Protein AF-A0A6P7FU77-F1 (afdb_monomer_lite)

Organism: NCBI:txid50390

Sequence (108 aa):
MMEKLAVQTFIDGLRDHEMQRTLRLARHKTLVDVLSAALEYESATQASGGYSKVRTVKEEEDEDKLDELVNMVKGFTSKKTKTMNCCSCGENGHARSLSKNANQETHQ

Secondary structure (DSSP, 8-state):
-HHHHHHHHHHHT-S-HHHHHHHHHHT--SHHHHHHHHHHHHHHHHHHTTS-----------HHHHHHHHHHHHHHHTS----PBPTTT--BS--GGG----------

Foldseek 3Di:
DVQVVLLLVVLVPDPDPVLSVVLVVVPDRGPVVSVVSSVVVVVVCVVVVPDDPPPPDDDPPPVVVVVVVVVVVCVVVPPPPPQDQEPPPRDGDDHVVPPDPPPDDDDD

Radius of gyration: 32.02 Å; chains: 1; bounding box: 51×30×98 Å

Structure (mmCIF, N/CA/C/O backbone):
data_AF-A0A6P7FU77-F1
#
_entry.id   AF-A0A6P7FU77-F1
#
loop_
_atom_site.group_PDB
_atom_site.id
_atom_site.type_symbol
_atom_site.label_atom_id
_atom_site.label_alt_id
_atom_site.label_comp_id
_atom_site.label_asym_id
_atom_site.label_entity_id
_atom_site.label_seq_id
_atom_site.pdbx_PDB_ins_code
_atom_site.Cartn_x
_atom_site.Cartn_y
_atom_site.Cartn_z
_atom_site.occupancy
_atom_site.B_iso_or_equiv
_atom_site.auth_seq_id
_atom_site.auth_comp_id
_atom_site.auth_asym_id
_atom_site.auth_atom_id
_atom_site.pdbx_PDB_model_num
ATOM 1 N N . MET A 1 1 ? -11.179 -0.528 20.310 1.00 66.94 1 MET A N 1
ATOM 2 C CA . MET A 1 1 ? -9.745 -0.637 20.670 1.00 66.94 1 MET A CA 1
ATOM 3 C C . MET A 1 1 ? -9.044 -1.690 19.816 1.00 66.94 1 MET A C 1
ATOM 5 O O . MET A 1 1 ? -8.030 -1.350 19.226 1.00 66.94 1 MET A O 1
ATOM 9 N N . MET A 1 2 ? -9.612 -2.897 19.666 1.00 90.25 2 MET A N 1
ATOM 10 C CA . MET A 1 2 ? -9.034 -3.960 18.820 1.00 90.25 2 MET A CA 1
ATOM 11 C C . MET A 1 2 ? -8.856 -3.572 17.347 1.00 90.25 2 MET A C 1
ATOM 13 O O . MET A 1 2 ? -7.820 -3.877 16.779 1.00 90.25 2 MET A O 1
ATOM 17 N N . GLU A 1 3 ? -9.797 -2.825 16.763 1.00 91.88 3 GLU A N 1
ATOM 18 C CA . GLU A 1 3 ? -9.722 -2.372 15.362 1.00 91.88 3 GLU A CA 1
ATOM 19 C C . GLU A 1 3 ? -8.413 -1.631 15.039 1.00 91.88 3 GLU A C 1
ATOM 21 O O . GLU A 1 3 ? -7.732 -1.942 14.072 1.00 91.88 3 GLU A O 1
ATOM 26 N N . LYS A 1 4 ? -8.011 -0.684 15.898 1.00 93.19 4 LYS A N 1
ATOM 27 C CA . LYS A 1 4 ? -6.786 0.105 15.698 1.00 93.19 4 LYS A CA 1
ATOM 28 C C . LYS A 1 4 ? -5.534 -0.764 15.762 1.00 93.19 4 LYS A C 1
ATOM 30 O O . LYS A 1 4 ? -4.605 -0.544 14.996 1.00 93.19 4 LYS A O 1
ATOM 35 N N . LEU A 1 5 ? -5.520 -1.733 16.679 1.00 95.06 5 LEU A N 1
ATOM 36 C CA . LEU A 1 5 ? -4.419 -2.681 16.791 1.00 95.06 5 LEU A CA 1
ATOM 37 C C . LEU A 1 5 ? -4.364 -3.576 15.551 1.00 95.06 5 LEU A C 1
ATOM 39 O O . LEU A 1 5 ? -3.298 -3.734 14.979 1.00 95.06 5 LEU A O 1
ATOM 43 N N . ALA A 1 6 ? -5.511 -4.078 15.092 1.00 96.12 6 ALA A N 1
ATOM 44 C CA . ALA A 1 6 ? -5.599 -4.905 13.895 1.00 96.12 6 ALA A CA 1
ATOM 45 C C . ALA A 1 6 ? -5.128 -4.156 12.638 1.00 96.12 6 ALA A C 1
ATOM 47 O O . ALA A 1 6 ? -4.356 -4.708 11.861 1.00 96.12 6 ALA A O 1
ATOM 48 N N . VAL A 1 7 ? -5.518 -2.886 12.470 1.00 97.06 7 VAL A N 1
ATOM 49 C CA . VAL A 1 7 ? -5.025 -2.023 11.382 1.00 97.06 7 VAL A CA 1
ATOM 50 C C . VAL A 1 7 ? -3.510 -1.847 11.467 1.00 97.06 7 VAL A C 1
ATOM 52 O O . VAL A 1 7 ? -2.819 -2.007 10.465 1.00 97.06 7 VAL A O 1
ATOM 55 N N . GLN A 1 8 ? -2.973 -1.559 12.654 1.00 96.25 8 GLN A N 1
ATOM 56 C CA . GLN A 1 8 ? -1.534 -1.376 12.834 1.00 96.25 8 GLN A CA 1
ATOM 57 C C . GLN A 1 8 ? -0.758 -2.667 12.538 1.00 96.25 8 GLN A C 1
ATOM 59 O O . GLN A 1 8 ? 0.191 -2.643 11.763 1.00 96.25 8 GLN A O 1
ATOM 64 N N . THR A 1 9 ? -1.203 -3.801 13.083 1.00 97.31 9 THR A N 1
ATOM 65 C CA . THR A 1 9 ? -0.594 -5.115 12.841 1.00 97.31 9 THR A CA 1
ATOM 66 C C . THR A 1 9 ? -0.686 -5.525 11.374 1.00 97.31 9 THR A C 1
ATOM 68 O O . THR A 1 9 ? 0.272 -6.084 10.848 1.00 97.31 9 THR A O 1
ATOM 71 N N . PHE A 1 10 ? -1.797 -5.221 10.695 1.00 97.38 10 PHE A N 1
ATOM 72 C CA . PHE A 1 10 ? -1.924 -5.436 9.256 1.00 97.38 10 PHE A CA 1
ATOM 73 C C . PHE A 1 10 ? -0.849 -4.659 8.496 1.00 97.38 10 PHE A C 1
ATOM 75 O O . PHE A 1 10 ? -0.110 -5.257 7.721 1.00 97.38 10 PHE A O 1
ATOM 82 N N . ILE A 1 11 ? -0.721 -3.354 8.764 1.00 97.50 11 ILE A N 1
ATOM 83 C CA . ILE A 1 11 ? 0.280 -2.499 8.117 1.00 97.50 11 ILE A CA 1
ATOM 84 C C . ILE A 1 11 ? 1.693 -3.011 8.408 1.00 97.50 11 ILE A C 1
ATOM 86 O O . ILE A 1 11 ? 2.497 -3.141 7.491 1.00 97.50 11 ILE A O 1
ATOM 90 N N . ASP A 1 12 ? 2.002 -3.334 9.662 1.00 96.94 12 ASP A N 1
ATOM 91 C CA . ASP A 1 12 ? 3.333 -3.793 10.066 1.00 96.94 12 ASP A CA 1
ATOM 92 C C . ASP A 1 12 ? 3.698 -5.162 9.463 1.00 96.94 12 ASP A C 1
ATOM 94 O O . ASP A 1 12 ? 4.878 -5.449 9.265 1.00 96.94 12 ASP A O 1
ATOM 98 N N . GLY A 1 13 ? 2.700 -5.983 9.118 1.00 97.06 13 GLY A N 1
ATOM 99 C CA . GLY A 1 13 ? 2.876 -7.275 8.453 1.00 97.06 13 GLY A CA 1
ATOM 100 C C . GLY A 1 13 ? 3.134 -7.204 6.942 1.00 97.06 13 GLY A C 1
ATOM 101 O O . GLY A 1 13 ? 3.440 -8.229 6.329 1.00 97.06 13 GLY A O 1
ATOM 102 N N . LEU A 1 14 ? 3.018 -6.030 6.311 1.00 96.62 14 LEU A N 1
ATOM 103 C CA . LEU A 1 14 ? 3.251 -5.880 4.871 1.00 96.62 14 LEU A CA 1
ATOM 104 C C . LEU A 1 14 ? 4.744 -5.947 4.541 1.00 96.62 14 LEU A C 1
ATOM 106 O O . LEU A 1 14 ? 5.568 -5.378 5.246 1.00 96.62 14 LEU A O 1
ATOM 110 N N . ARG A 1 15 ? 5.114 -6.595 3.433 1.00 95.31 15 ARG A N 1
ATOM 111 C CA . ARG A 1 15 ? 6.529 -6.712 3.021 1.00 95.31 15 ARG A CA 1
ATOM 112 C C . ARG A 1 15 ? 7.094 -5.433 2.402 1.00 95.31 15 ARG A C 1
ATOM 114 O O . ARG A 1 15 ? 8.290 -5.186 2.499 1.00 95.31 15 ARG A O 1
ATOM 121 N N . ASP A 1 16 ? 6.249 -4.651 1.742 1.00 94.38 16 ASP A N 1
ATOM 122 C CA . ASP A 1 16 ? 6.658 -3.450 1.019 1.00 94.38 16 ASP A CA 1
ATOM 123 C C . ASP A 1 16 ? 6.683 -2.229 1.952 1.00 94.38 16 ASP A C 1
ATOM 125 O O . ASP A 1 16 ? 5.646 -1.777 2.440 1.00 94.38 16 ASP A O 1
ATOM 129 N N . HIS A 1 17 ? 7.877 -1.679 2.188 1.00 94.62 17 HIS A N 1
ATOM 130 C CA . HIS A 1 17 ? 8.078 -0.511 3.046 1.00 94.62 17 HIS A CA 1
ATOM 131 C C . HIS A 1 17 ? 7.445 0.778 2.502 1.00 94.62 17 HIS A C 1
ATOM 133 O O . HIS A 1 17 ? 7.042 1.638 3.292 1.00 94.62 17 HIS A O 1
ATOM 139 N N . GLU A 1 18 ? 7.346 0.933 1.182 1.00 93.88 18 GLU A N 1
ATOM 140 C CA . GLU A 1 18 ? 6.709 2.093 0.559 1.00 93.88 18 GLU A CA 1
ATOM 141 C C . GLU A 1 18 ? 5.189 2.019 0.723 1.00 93.88 18 GLU A C 1
ATOM 143 O O . GLU A 1 18 ? 4.556 2.996 1.142 1.00 93.88 18 GLU A O 1
ATOM 148 N N . MET A 1 19 ? 4.619 0.828 0.530 1.00 95.44 19 MET A N 1
ATOM 149 C CA . MET A 1 19 ? 3.210 0.568 0.821 1.00 95.44 19 MET A CA 1
ATOM 150 C C . MET A 1 19 ? 2.898 0.789 2.305 1.00 95.44 19 MET A C 1
ATOM 152 O O . MET A 1 19 ? 1.952 1.506 2.635 1.00 95.44 19 MET A O 1
ATOM 156 N N . GLN A 1 20 ? 3.729 0.265 3.218 1.00 96.88 20 GLN A N 1
ATOM 157 C CA . GLN A 1 20 ? 3.583 0.519 4.656 1.00 96.88 20 GLN A CA 1
ATOM 158 C C . GLN A 1 20 ? 3.535 2.019 4.962 1.00 96.88 20 GLN A C 1
ATOM 160 O O . GLN A 1 20 ? 2.658 2.485 5.691 1.00 96.88 20 GLN A O 1
ATOM 165 N N . ARG A 1 21 ? 4.485 2.792 4.422 1.00 96.44 21 ARG A N 1
ATOM 166 C CA . ARG A 1 21 ? 4.560 4.240 4.646 1.00 96.44 21 ARG A CA 1
ATOM 167 C C . ARG A 1 21 ? 3.303 4.943 4.138 1.00 96.44 21 ARG A C 1
ATOM 169 O O . ARG A 1 21 ? 2.750 5.773 4.858 1.00 96.44 21 ARG A O 1
ATOM 176 N N . THR A 1 22 ? 2.851 4.585 2.942 1.00 95.69 22 THR A N 1
ATOM 177 C CA . THR A 1 22 ? 1.652 5.147 2.309 1.00 95.69 22 THR A CA 1
ATOM 178 C C . THR A 1 22 ? 0.411 4.911 3.171 1.00 95.69 22 THR A C 1
ATOM 180 O O . THR A 1 22 ? -0.292 5.860 3.521 1.00 95.69 22 THR A O 1
ATOM 183 N N . LEU A 1 23 ? 0.197 3.674 3.623 1.00 96.25 23 LEU A N 1
ATOM 184 C CA . LEU A 1 23 ? -0.960 3.312 4.447 1.00 96.25 23 LEU A CA 1
ATOM 185 C C . LEU A 1 23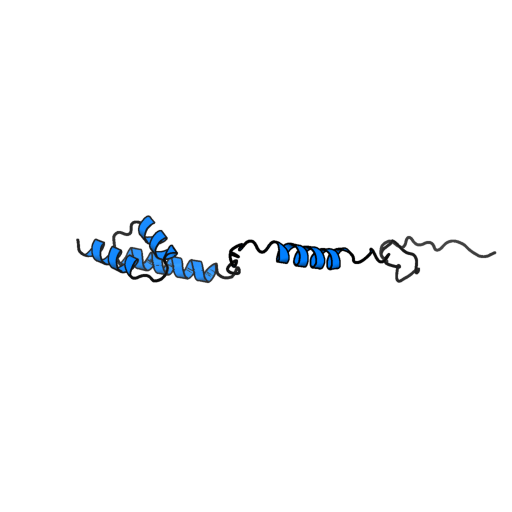 ? -0.922 3.953 5.845 1.00 96.25 23 LEU A C 1
ATOM 187 O O . LEU A 1 23 ? -1.963 4.362 6.365 1.00 96.25 23 LEU A O 1
ATOM 191 N N . ARG A 1 24 ? 0.265 4.118 6.455 1.00 95.25 24 ARG A N 1
ATOM 192 C CA . 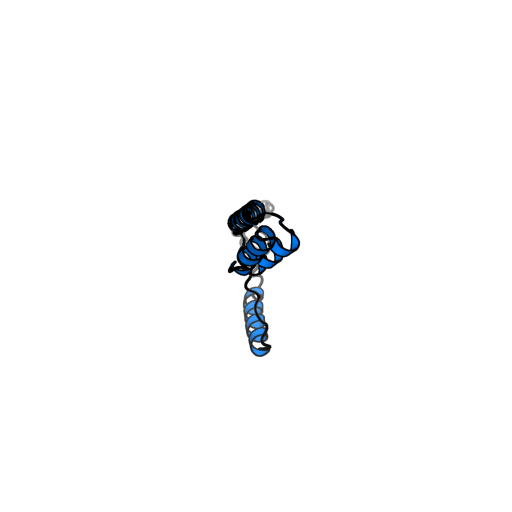ARG A 1 24 ? 0.403 4.845 7.737 1.00 95.25 24 ARG A CA 1
ATOM 193 C C . ARG A 1 24 ? -0.002 6.315 7.606 1.00 95.25 24 ARG A C 1
ATOM 195 O O . ARG A 1 24 ? -0.628 6.860 8.515 1.00 95.25 24 ARG A O 1
ATOM 202 N N . LEU A 1 25 ? 0.335 6.959 6.488 1.00 95.12 25 LEU A N 1
ATOM 203 C CA . LEU A 1 25 ? -0.018 8.360 6.235 1.00 95.12 25 LEU A CA 1
ATOM 204 C C . LEU A 1 25 ? -1.521 8.552 5.996 1.00 95.12 25 LEU A C 1
ATOM 206 O O . LEU A 1 25 ? -2.068 9.580 6.396 1.00 95.12 25 LEU A O 1
ATOM 210 N N . ALA A 1 26 ? -2.191 7.556 5.416 1.00 92.56 26 ALA A N 1
ATOM 211 C CA . ALA A 1 26 ? -3.620 7.595 5.112 1.00 92.56 26 ALA A CA 1
ATOM 212 C C . ALA A 1 26 ? -4.546 7.439 6.342 1.00 92.56 26 ALA A C 1
ATOM 214 O O . ALA A 1 26 ? -5.733 7.748 6.256 1.00 92.56 26 ALA A O 1
ATOM 215 N N . ARG A 1 27 ? -4.017 7.037 7.512 1.00 88.50 27 ARG A N 1
ATOM 216 C CA . ARG A 1 27 ? -4.739 6.992 8.808 1.00 88.50 27 ARG A CA 1
ATOM 217 C C . ARG A 1 27 ? -6.078 6.231 8.765 1.00 88.50 27 ARG A C 1
ATOM 219 O O . ARG A 1 27 ? -7.094 6.712 9.274 1.00 88.50 27 ARG A O 1
ATOM 226 N N . HIS A 1 28 ? -6.072 5.031 8.190 1.00 94.12 28 HIS A N 1
ATOM 227 C CA . HIS A 1 28 ? -7.251 4.163 8.119 1.00 94.12 28 HIS A CA 1
ATOM 228 C C . HIS A 1 28 ? -7.825 3.830 9.506 1.00 94.12 28 HIS A C 1
ATOM 230 O O . HIS A 1 28 ? -7.091 3.679 10.486 1.00 94.12 28 HIS A O 1
ATOM 236 N N . LYS A 1 29 ? -9.158 3.733 9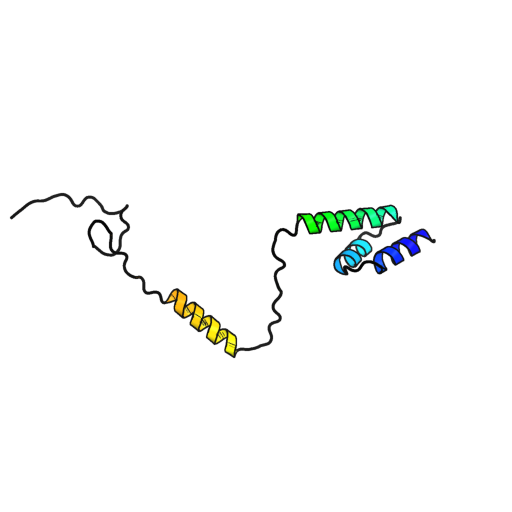.592 1.00 91.94 29 LYS A N 1
ATOM 237 C CA . LYS A 1 29 ? -9.877 3.491 10.855 1.00 91.94 29 LYS A CA 1
ATOM 238 C C . LYS A 1 29 ? -10.322 2.044 11.014 1.00 91.94 29 LYS A C 1
ATOM 240 O O . LYS A 1 29 ? -10.444 1.602 12.155 1.00 91.94 29 LYS A O 1
ATOM 245 N N . THR A 1 30 ? -10.564 1.351 9.903 1.00 96.00 30 THR A N 1
ATOM 246 C CA . THR A 1 30 ? -11.054 -0.029 9.878 1.00 96.00 30 THR A CA 1
ATOM 247 C C . THR A 1 30 ? -10.122 -0.938 9.090 1.00 96.00 30 THR A C 1
ATOM 249 O O . THR A 1 30 ? -9.334 -0.479 8.255 1.00 96.00 30 THR A O 1
ATOM 252 N N . LEU A 1 31 ? -10.224 -2.244 9.347 1.00 95.75 31 LEU A N 1
ATOM 253 C CA . LEU A 1 31 ? -9.439 -3.242 8.618 1.00 95.75 31 LEU A CA 1
ATOM 254 C C . LEU A 1 31 ? -9.822 -3.313 7.128 1.00 95.75 31 LEU A C 1
ATOM 256 O O . LEU A 1 31 ? -8.975 -3.553 6.271 1.00 95.75 31 LEU A O 1
ATOM 260 N N . VAL A 1 32 ? -11.096 -3.074 6.815 1.00 96.62 32 VAL A N 1
ATOM 261 C CA . VAL A 1 32 ? -11.603 -3.076 5.436 1.00 96.62 32 VAL A CA 1
ATOM 262 C C . VAL A 1 32 ? -11.016 -1.912 4.637 1.00 96.62 32 VAL A C 1
ATOM 264 O O . VAL A 1 32 ? -10.605 -2.107 3.493 1.00 96.62 32 VAL A O 1
ATOM 267 N N . ASP A 1 33 ? -10.908 -0.728 5.247 1.00 96.50 33 ASP A N 1
ATOM 268 C CA . ASP A 1 33 ? -10.345 0.453 4.581 1.00 96.50 33 ASP A CA 1
ATOM 269 C C . ASP A 1 33 ? -8.872 0.241 4.218 1.00 96.50 33 ASP A C 1
ATOM 271 O O . ASP A 1 33 ? -8.459 0.528 3.096 1.00 96.50 33 ASP A O 1
ATOM 275 N N . VAL A 1 34 ? -8.073 -0.270 5.164 1.00 97.44 34 VAL A N 1
ATOM 276 C CA . VAL A 1 34 ? -6.634 -0.478 4.938 1.00 97.44 34 VAL A CA 1
ATOM 277 C C . VAL A 1 34 ? -6.376 -1.599 3.933 1.00 97.44 34 VAL A C 1
ATOM 279 O O . VAL A 1 34 ? -5.448 -1.497 3.133 1.00 97.44 34 VAL A O 1
ATOM 282 N N . LEU A 1 35 ? -7.218 -2.639 3.927 1.00 97.19 35 LEU A N 1
ATOM 283 C CA . LEU A 1 35 ? -7.144 -3.709 2.937 1.00 97.19 35 LEU A CA 1
ATOM 284 C C . LEU A 1 35 ? -7.481 -3.192 1.536 1.00 97.19 35 LEU A C 1
ATOM 286 O O . LEU A 1 35 ? -6.746 -3.471 0.594 1.00 97.19 35 LEU A O 1
ATOM 290 N N . SER A 1 36 ? -8.558 -2.416 1.402 1.00 97.62 36 SER A N 1
ATOM 291 C CA . SER A 1 36 ? -8.968 -1.847 0.112 1.00 97.62 36 SER A CA 1
ATOM 292 C C . SER A 1 36 ? -7.878 -0.932 -0.448 1.00 97.62 36 SER A C 1
ATOM 294 O O . SER A 1 36 ? -7.471 -1.093 -1.594 1.00 97.62 36 SER A O 1
ATOM 296 N N . ALA A 1 37 ? -7.308 -0.060 0.390 1.00 97.12 37 ALA A N 1
ATOM 297 C CA . ALA A 1 37 ? -6.214 0.824 -0.005 1.00 97.12 37 ALA A CA 1
ATOM 298 C C . ALA A 1 37 ? -4.930 0.066 -0.390 1.00 97.12 37 ALA A C 1
ATOM 300 O O . ALA A 1 37 ? -4.234 0.464 -1.324 1.00 97.12 37 ALA A O 1
ATOM 301 N N . ALA A 1 38 ? -4.609 -1.036 0.297 1.00 97.00 38 ALA A N 1
ATOM 302 C CA . ALA A 1 38 ? -3.477 -1.885 -0.072 1.00 97.00 38 ALA A CA 1
ATOM 303 C C . ALA A 1 38 ? -3.671 -2.519 -1.461 1.00 97.00 38 ALA A C 1
ATOM 305 O O . ALA A 1 38 ? -2.749 -2.511 -2.274 1.00 97.00 38 ALA A O 1
ATOM 306 N N . LEU A 1 39 ? -4.877 -3.013 -1.755 1.00 96.88 39 LEU A N 1
ATOM 307 C CA . LEU A 1 39 ? -5.211 -3.590 -3.061 1.00 96.88 39 LEU A CA 1
ATOM 308 C C . LEU A 1 39 ? -5.207 -2.542 -4.179 1.00 96.88 39 LEU A C 1
ATOM 310 O O . LEU A 1 39 ? -4.744 -2.819 -5.286 1.00 96.88 39 LEU A O 1
ATOM 314 N N . GLU A 1 40 ? -5.693 -1.332 -3.902 1.00 95.81 40 GLU A N 1
ATOM 315 C CA . GLU A 1 40 ? -5.623 -0.206 -4.836 1.00 95.81 40 GLU A CA 1
ATOM 316 C C . GLU A 1 40 ? -4.172 0.173 -5.145 1.00 95.81 40 GLU A C 1
ATOM 318 O O . GLU A 1 40 ? -3.822 0.349 -6.312 1.00 95.81 40 GLU A O 1
ATOM 323 N N . TYR A 1 41 ? -3.313 0.238 -4.124 1.00 94.62 41 TYR A N 1
ATOM 324 C CA . TYR A 1 41 ? -1.885 0.498 -4.296 1.00 94.62 41 TYR A CA 1
ATOM 325 C C . TYR A 1 41 ? -1.209 -0.586 -5.144 1.00 94.62 41 TYR A C 1
ATOM 327 O O . TYR A 1 41 ? -0.485 -0.273 -6.090 1.00 94.62 41 TYR A O 1
ATOM 335 N N . GLU A 1 42 ? -1.468 -1.862 -4.857 1.00 92.00 42 GLU A N 1
ATOM 336 C CA . GLU A 1 42 ? -0.932 -2.978 -5.641 1.00 92.00 42 GLU A CA 1
ATOM 337 C C . GLU A 1 42 ? -1.415 -2.927 -7.098 1.00 92.00 42 GLU A C 1
ATOM 339 O O . GLU A 1 42 ? -0.622 -3.046 -8.030 1.00 92.00 42 GLU A O 1
ATOM 344 N N . SER A 1 43 ? -2.701 -2.659 -7.314 1.00 93.06 43 SER A N 1
ATOM 345 C CA . SER A 1 43 ? -3.265 -2.534 -8.661 1.00 93.06 43 SER A CA 1
ATOM 346 C C . SER A 1 43 ? -2.653 -1.354 -9.420 1.00 93.06 43 SER A C 1
ATOM 348 O O . SER A 1 43 ? -2.294 -1.484 -10.590 1.00 93.06 43 SER A O 1
ATOM 350 N N . ALA A 1 44 ? -2.480 -0.209 -8.756 1.00 90.31 44 ALA A N 1
ATOM 351 C CA . ALA A 1 44 ? -1.876 0.982 -9.341 1.00 90.31 44 ALA A CA 1
ATOM 352 C C . ALA A 1 44 ? -0.388 0.779 -9.662 1.00 90.31 44 ALA A C 1
ATOM 354 O O . ALA A 1 44 ? 0.075 1.185 -10.728 1.00 90.31 44 ALA A O 1
ATOM 355 N N . THR A 1 45 ? 0.369 0.131 -8.777 1.00 88.81 45 THR A N 1
ATOM 356 C CA . THR A 1 45 ? 1.790 -0.182 -9.004 1.00 88.81 45 THR A CA 1
ATOM 357 C C . THR A 1 45 ? 1.972 -1.207 -10.120 1.00 88.81 45 THR A C 1
ATOM 359 O O . THR A 1 45 ? 2.841 -1.026 -10.970 1.00 88.81 45 THR A O 1
ATOM 362 N N . GLN A 1 46 ? 1.114 -2.227 -10.203 1.00 87.25 46 GLN A N 1
ATOM 363 C CA . GLN A 1 46 ? 1.122 -3.177 -11.319 1.00 87.25 46 GLN A CA 1
ATOM 364 C C . GLN A 1 46 ? 0.759 -2.504 -12.650 1.00 87.25 46 GLN A C 1
ATOM 366 O O . GLN A 1 46 ? 1.439 -2.723 -13.651 1.00 87.25 46 GLN A O 1
ATOM 371 N N . ALA A 1 47 ? -0.267 -1.649 -12.667 1.00 86.12 47 ALA A N 1
ATOM 372 C CA . ALA A 1 47 ? -0.688 -0.931 -13.870 1.00 86.12 47 ALA A CA 1
ATOM 373 C C . ALA A 1 47 ? 0.336 0.124 -14.330 1.00 86.12 47 ALA A C 1
ATOM 375 O O . ALA A 1 47 ? 0.518 0.333 -15.528 1.00 86.12 47 ALA A O 1
ATOM 376 N N . SER A 1 48 ? 1.022 0.783 -13.391 1.00 79.50 48 SER A N 1
ATOM 377 C CA . SER A 1 48 ? 2.065 1.780 -13.688 1.00 79.50 48 SER A CA 1
ATOM 378 C C . SER A 1 48 ? 3.441 1.165 -13.975 1.00 79.50 48 SER A C 1
ATOM 380 O O . SER A 1 48 ? 4.280 1.811 -14.604 1.00 79.50 48 SER A O 1
ATOM 382 N N . GLY A 1 49 ? 3.661 -0.101 -13.598 1.00 59.91 49 GLY A N 1
ATOM 383 C CA . GLY A 1 49 ? 4.911 -0.858 -13.736 1.00 59.91 49 GLY A CA 1
ATOM 384 C C . GLY A 1 49 ? 5.377 -1.174 -15.166 1.00 59.91 49 GLY A C 1
ATOM 385 O O . GLY A 1 49 ? 6.316 -1.948 -15.341 1.00 59.91 49 GLY A O 1
ATOM 386 N N . GLY A 1 50 ? 4.782 -0.560 -16.193 1.00 57.03 50 GLY A N 1
ATOM 387 C CA . GLY A 1 50 ? 5.270 -0.604 -17.576 1.00 57.03 50 GLY A CA 1
ATOM 388 C C . GLY A 1 50 ? 6.548 0.210 -17.830 1.00 57.03 50 GLY A C 1
ATOM 389 O O . GLY A 1 50 ? 7.158 0.066 -18.888 1.00 57.03 50 GLY A O 1
ATOM 390 N N . TYR 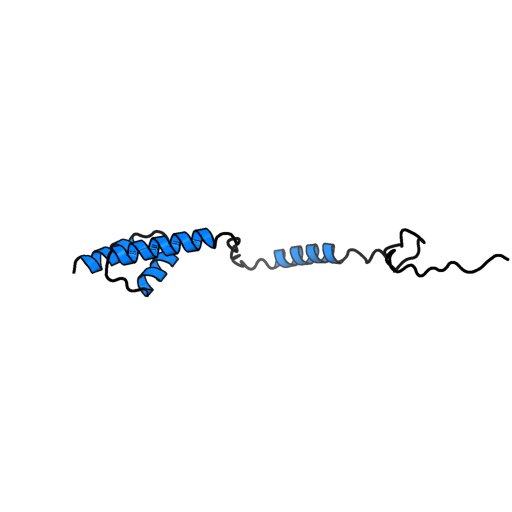A 1 51 ? 6.998 1.035 -16.880 1.00 56.06 51 TYR A N 1
ATOM 391 C CA . TYR A 1 51 ? 8.217 1.830 -17.034 1.00 56.06 51 TYR A CA 1
ATOM 392 C C . TYR A 1 51 ? 9.315 1.331 -16.097 1.00 56.06 51 TYR A C 1
ATOM 394 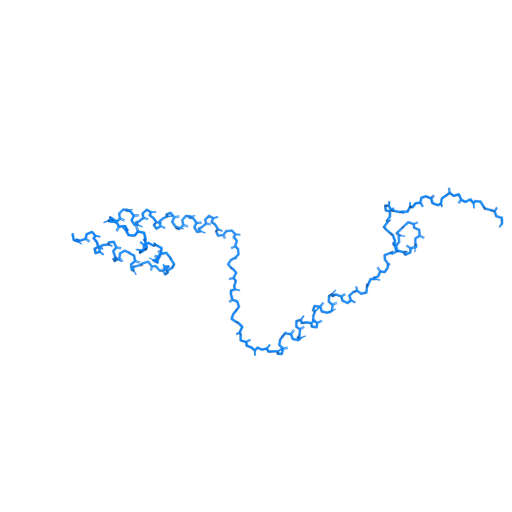O O . TYR A 1 51 ? 9.319 1.602 -14.901 1.00 56.06 51 TYR A O 1
ATOM 402 N N . SER A 1 52 ? 10.226 0.557 -16.695 1.00 53.88 52 SER A N 1
ATOM 403 C CA . SER A 1 52 ? 11.585 0.225 -16.256 1.00 53.88 52 SER A CA 1
ATOM 404 C C . SER A 1 52 ? 11.986 0.821 -14.904 1.00 53.88 52 SER A C 1
ATOM 406 O O . SER A 1 52 ? 12.317 2.003 -14.815 1.00 53.88 52 SER A O 1
ATOM 408 N N . LYS A 1 53 ? 12.051 -0.030 -13.875 1.00 56.25 53 LYS A N 1
ATOM 409 C CA . LYS A 1 53 ? 12.722 0.251 -12.601 1.00 56.25 53 LYS A CA 1
ATOM 410 C C . LYS A 1 53 ? 14.110 0.833 -12.900 1.00 56.25 53 LYS A C 1
ATOM 412 O O . LYS A 1 53 ? 15.014 0.098 -13.298 1.00 56.25 53 LYS A O 1
ATOM 417 N N . VAL A 1 54 ? 14.263 2.152 -12.776 1.00 59.09 54 VAL A N 1
ATOM 418 C CA . VAL A 1 54 ? 15.546 2.831 -12.976 1.00 59.09 54 VAL A CA 1
ATOM 419 C C . VAL A 1 54 ? 16.471 2.296 -11.892 1.00 59.09 54 VAL A C 1
ATOM 421 O O . VAL A 1 54 ? 16.255 2.532 -10.705 1.00 59.09 54 VAL A O 1
ATOM 424 N N . ARG A 1 55 ? 17.454 1.484 -12.289 1.00 54.88 55 ARG A N 1
ATOM 425 C CA . ARG A 1 55 ? 18.505 1.032 -11.381 1.00 54.88 55 ARG A CA 1
ATOM 426 C C . ARG A 1 55 ? 19.276 2.272 -10.959 1.00 54.88 55 ARG A C 1
ATOM 428 O O . ARG A 1 55 ? 20.012 2.836 -11.760 1.00 54.88 55 ARG A O 1
ATOM 435 N N . THR A 1 56 ? 19.087 2.702 -9.721 1.00 52.69 56 THR A N 1
ATOM 436 C CA . THR A 1 56 ? 19.949 3.699 -9.100 1.00 52.69 56 THR A CA 1
ATOM 437 C C . THR A 1 56 ? 21.336 3.074 -8.990 1.00 52.69 56 THR A C 1
ATOM 439 O O . THR A 1 56 ? 21.538 2.121 -8.236 1.00 52.69 56 THR A O 1
ATOM 442 N N . VAL A 1 57 ? 22.267 3.547 -9.815 1.00 58.94 57 VAL A N 1
ATOM 443 C CA . VAL A 1 57 ? 23.680 3.184 -9.720 1.00 58.94 57 VAL A CA 1
ATOM 444 C C . VAL A 1 57 ? 24.212 3.871 -8.466 1.00 58.94 57 VAL A C 1
ATOM 446 O O . VAL A 1 57 ? 24.086 5.084 -8.329 1.00 58.94 57 VAL A O 1
ATOM 449 N N . LYS A 1 58 ? 24.744 3.093 -7.519 1.00 52.03 58 LYS A N 1
ATOM 450 C CA . LYS A 1 58 ? 25.635 3.648 -6.500 1.00 52.03 58 LYS A CA 1
ATOM 451 C C . LYS A 1 58 ? 26.921 4.030 -7.224 1.00 52.03 58 LYS A C 1
ATOM 453 O O . LYS A 1 58 ? 27.573 3.150 -7.777 1.00 52.03 58 LYS A O 1
ATOM 458 N N . GLU A 1 59 ? 27.232 5.318 -7.260 1.00 50.06 59 GLU A N 1
ATOM 459 C CA . GLU A 1 59 ? 28.564 5.794 -7.624 1.00 50.06 59 GLU A CA 1
ATOM 460 C C . GLU A 1 59 ? 29.512 5.380 -6.497 1.00 50.06 59 GLU A C 1
ATOM 462 O O . GLU A 1 59 ? 29.527 5.972 -5.421 1.00 50.06 59 GLU A O 1
ATOM 467 N N . GLU A 1 60 ? 30.231 4.285 -6.714 1.00 50.16 60 GLU A N 1
ATOM 468 C CA . GLU A 1 60 ? 31.552 4.126 -6.120 1.00 50.16 60 GLU A CA 1
ATOM 469 C C . GLU A 1 60 ? 32.510 4.830 -7.087 1.00 50.16 60 GLU A C 1
ATOM 471 O O . GLU A 1 60 ? 32.449 4.595 -8.297 1.00 50.16 60 GLU A O 1
ATOM 476 N N . GLU A 1 61 ? 33.278 5.785 -6.561 1.00 54.47 61 GLU A N 1
ATOM 477 C CA . GLU A 1 61 ? 34.206 6.663 -7.282 1.00 54.47 61 GLU A CA 1
ATOM 478 C C . GLU A 1 61 ? 35.339 5.848 -7.931 1.00 54.47 61 GLU A C 1
ATOM 480 O O . GLU A 1 61 ? 36.461 5.800 -7.442 1.00 54.47 61 GLU A O 1
ATOM 485 N N . ASP A 1 62 ? 35.041 5.191 -9.048 1.00 51.66 62 ASP A N 1
ATOM 486 C CA . ASP A 1 62 ? 36.035 4.610 -9.947 1.00 51.66 62 ASP A CA 1
ATOM 487 C C . ASP A 1 62 ? 36.292 5.620 -11.076 1.00 51.66 62 ASP A C 1
ATOM 489 O O . ASP A 1 62 ? 35.749 5.497 -12.181 1.00 51.66 62 ASP A O 1
ATOM 493 N N . GLU A 1 63 ? 37.099 6.650 -10.797 1.00 56.66 63 GLU A N 1
ATOM 494 C CA . GLU A 1 63 ? 37.498 7.676 -11.779 1.00 56.66 63 GLU A CA 1
ATOM 495 C C . GLU A 1 63 ? 38.080 7.050 -13.068 1.00 56.66 63 GLU A C 1
ATOM 497 O O . GLU A 1 63 ? 37.858 7.557 -14.170 1.00 56.66 63 GLU A O 1
ATOM 502 N N . ASP A 1 64 ? 38.695 5.868 -12.959 1.00 58.75 64 ASP A N 1
ATOM 503 C CA . ASP A 1 64 ? 39.285 5.118 -14.074 1.00 58.75 64 ASP A CA 1
ATOM 504 C C . ASP A 1 64 ? 38.254 4.602 -15.104 1.00 58.75 64 ASP A C 1
ATOM 506 O O . ASP A 1 64 ? 38.573 4.433 -16.284 1.00 58.75 64 ASP A O 1
ATOM 510 N N . LYS A 1 65 ? 36.995 4.367 -14.701 1.00 59.66 65 LYS A N 1
ATOM 511 C CA . LYS A 1 65 ? 35.936 3.863 -15.606 1.00 59.66 65 LYS A CA 1
ATOM 512 C C . LYS A 1 65 ? 35.270 4.974 -16.412 1.00 59.66 65 LYS A C 1
ATOM 514 O O . LYS A 1 65 ? 34.724 4.715 -17.491 1.00 59.66 65 LYS A O 1
ATOM 519 N N . LEU A 1 66 ? 35.307 6.209 -15.909 1.00 62.41 66 LEU A N 1
ATOM 520 C CA . LEU A 1 66 ? 34.758 7.367 -16.610 1.00 62.41 66 LEU A CA 1
ATOM 521 C C . LEU A 1 66 ? 35.579 7.665 -17.870 1.00 62.41 66 LEU A C 1
ATOM 523 O O . LEU A 1 66 ? 35.002 7.897 -18.932 1.00 62.41 66 LEU A O 1
ATOM 527 N N . ASP A 1 67 ? 36.906 7.572 -17.783 1.00 64.19 67 ASP A N 1
ATOM 528 C CA . ASP A 1 67 ? 37.803 7.799 -18.920 1.00 64.19 67 ASP A CA 1
ATOM 529 C C . ASP A 1 67 ? 37.651 6.736 -20.020 1.00 64.19 67 ASP A C 1
ATOM 531 O O . ASP A 1 67 ? 37.708 7.055 -21.214 1.00 64.19 67 ASP A O 1
ATOM 535 N N . GLU A 1 68 ? 37.364 5.482 -19.658 1.00 64.31 68 GLU A N 1
ATOM 536 C CA . GLU A 1 68 ? 37.073 4.417 -20.624 1.00 64.31 68 GLU A CA 1
ATOM 537 C C . GLU A 1 68 ? 35.739 4.657 -21.356 1.00 64.31 68 GLU A C 1
ATOM 539 O O . GLU A 1 68 ? 35.666 4.546 -22.586 1.00 64.31 68 GLU A O 1
ATOM 544 N N . LEU A 1 69 ? 34.697 5.088 -20.635 1.00 68.44 69 LEU A N 1
ATOM 545 C CA . LEU A 1 69 ? 33.406 5.469 -21.221 1.00 68.44 69 LEU A CA 1
ATOM 546 C C . LEU A 1 69 ? 33.515 6.725 -22.095 1.00 68.44 69 LEU A C 1
ATOM 548 O O . LEU A 1 69 ? 32.946 6.767 -23.189 1.00 68.44 69 LEU A O 1
ATOM 552 N N . VAL A 1 70 ? 34.284 7.729 -21.671 1.00 70.94 70 VAL A N 1
ATOM 553 C CA . VAL A 1 70 ? 34.551 8.940 -22.459 1.00 70.94 70 VAL A CA 1
ATOM 554 C C . VAL A 1 70 ? 35.311 8.592 -23.739 1.00 70.94 70 VAL A C 1
ATOM 556 O O . VAL A 1 70 ? 34.976 9.114 -24.805 1.00 70.94 70 VAL A O 1
ATOM 559 N N . ASN A 1 71 ? 36.283 7.678 -23.687 1.00 69.19 71 ASN A N 1
ATOM 560 C CA . ASN A 1 71 ? 36.995 7.207 -24.877 1.00 69.19 71 ASN A CA 1
ATOM 561 C C . ASN A 1 71 ? 36.102 6.372 -25.806 1.00 69.19 71 ASN A C 1
ATOM 563 O O . ASN A 1 71 ? 36.175 6.530 -27.029 1.00 69.19 71 ASN A O 1
ATOM 567 N N . MET A 1 72 ? 35.193 5.563 -25.260 1.00 69.06 72 MET A N 1
ATOM 568 C CA . MET A 1 72 ? 34.196 4.828 -26.042 1.00 69.06 72 MET A CA 1
ATOM 569 C C . MET A 1 72 ? 33.223 5.778 -26.760 1.00 69.06 72 MET A C 1
ATOM 571 O O . MET A 1 72 ? 32.978 5.630 -27.960 1.00 69.06 72 MET A O 1
ATOM 575 N N . VAL A 1 73 ? 32.725 6.807 -26.067 1.00 69.44 73 VAL A N 1
ATOM 576 C CA . VAL A 1 73 ? 31.836 7.831 -26.642 1.00 69.44 73 VAL A CA 1
ATOM 577 C C . VAL A 1 73 ? 32.568 8.685 -27.678 1.00 69.44 73 VAL A C 1
ATOM 579 O O . VAL A 1 73 ? 32.018 8.936 -28.752 1.00 69.44 73 VAL A O 1
ATOM 582 N N . LYS A 1 74 ? 33.831 9.062 -27.429 1.00 62.97 74 LYS A N 1
ATOM 583 C CA . LYS A 1 74 ? 34.690 9.716 -28.432 1.00 62.97 74 LYS A CA 1
ATOM 584 C C . LYS A 1 74 ? 34.861 8.844 -29.678 1.00 62.97 74 LYS A C 1
ATOM 586 O O . LYS A 1 74 ? 34.832 9.374 -30.785 1.00 62.97 74 LYS A O 1
ATOM 591 N N . GLY A 1 75 ? 34.965 7.521 -29.540 1.00 58.50 75 GLY A N 1
ATOM 592 C CA . GLY A 1 75 ? 34.995 6.585 -30.672 1.00 58.50 75 GLY A CA 1
ATOM 593 C C . GLY A 1 75 ? 33.704 6.581 -31.503 1.00 58.50 75 GLY A C 1
ATOM 594 O O . GLY A 1 75 ? 33.755 6.461 -32.730 1.00 58.50 75 GLY A O 1
ATOM 595 N N . PHE A 1 76 ? 32.548 6.782 -30.865 1.00 55.38 76 PHE A N 1
ATOM 596 C CA . PHE A 1 76 ? 31.255 6.894 -31.548 1.00 55.38 76 PHE A CA 1
ATOM 597 C C . PHE A 1 76 ? 31.056 8.244 -32.250 1.00 55.38 76 PHE A C 1
ATOM 599 O O . PHE A 1 76 ? 30.512 8.274 -33.357 1.00 55.38 76 PHE A O 1
ATOM 606 N N . THR A 1 77 ? 31.519 9.347 -31.656 1.00 53.72 77 THR A N 1
ATOM 607 C CA . THR A 1 77 ? 31.389 10.702 -32.225 1.00 53.72 77 THR A CA 1
ATOM 608 C C . THR A 1 77 ? 32.480 11.039 -33.245 1.00 53.72 77 THR A C 1
ATOM 610 O O . THR A 1 77 ? 32.277 11.902 -34.095 1.00 53.72 77 THR A O 1
ATOM 613 N N . SER A 1 78 ? 33.601 10.308 -33.241 1.00 51.16 78 SER A N 1
ATOM 614 C CA . SER A 1 78 ? 34.716 10.481 -34.188 1.00 51.16 78 SER A CA 1
ATOM 615 C C . SER A 1 78 ? 34.542 9.727 -35.507 1.00 51.16 78 SER A C 1
ATOM 617 O O . SER A 1 78 ? 35.488 9.641 -36.299 1.00 51.16 78 SER A O 1
ATOM 619 N N . LYS A 1 79 ? 33.341 9.211 -35.810 1.00 49.25 79 LYS A N 1
ATOM 620 C CA . LYS A 1 79 ? 32.995 8.896 -37.200 1.00 49.25 79 LYS A CA 1
ATOM 621 C C . LYS A 1 79 ? 32.978 10.216 -37.959 1.00 49.25 79 LYS A C 1
ATOM 623 O O . LYS A 1 79 ? 31.958 10.895 -38.017 1.00 49.25 79 LYS A O 1
ATOM 628 N N . LYS A 1 80 ? 34.154 10.552 -38.509 1.00 47.97 80 LYS A N 1
ATOM 629 C CA . LYS A 1 80 ? 34.386 11.533 -39.568 1.00 47.97 80 LYS A CA 1
ATOM 630 C C . LYS A 1 80 ? 33.103 11.668 -40.365 1.00 47.97 80 LYS A C 1
ATOM 632 O O . LYS A 1 80 ? 32.574 10.647 -40.812 1.00 47.97 80 LYS A O 1
ATOM 637 N N . THR A 1 81 ? 32.636 12.899 -40.533 1.00 50.41 81 THR A N 1
ATOM 638 C CA . THR A 1 81 ? 31.668 13.279 -41.556 1.00 50.41 81 THR A CA 1
ATOM 639 C C . THR A 1 81 ? 32.190 12.754 -42.888 1.00 50.41 81 THR A C 1
ATOM 641 O O . THR A 1 81 ? 32.923 13.418 -43.616 1.00 50.41 81 THR A O 1
ATOM 644 N N . LYS A 1 82 ? 31.885 11.487 -43.179 1.00 52.50 82 LYS A N 1
ATOM 645 C CA . LYS A 1 82 ? 32.096 10.878 -44.475 1.00 52.50 82 LYS A CA 1
ATOM 646 C C . LYS A 1 82 ? 31.145 11.675 -45.332 1.00 52.50 82 LYS A C 1
ATOM 648 O O . LYS A 1 82 ? 29.934 11.503 -45.211 1.00 52.50 82 LYS A O 1
ATOM 653 N N . THR A 1 83 ? 31.696 12.648 -46.049 1.00 52.34 83 THR A N 1
ATOM 654 C CA . THR A 1 83 ? 30.970 13.469 -47.005 1.00 52.34 83 THR A CA 1
ATOM 655 C C . THR A 1 83 ? 30.106 12.516 -47.801 1.00 52.34 83 THR A C 1
ATOM 657 O O . THR A 1 83 ? 30.628 11.651 -48.506 1.00 52.34 83 THR A O 1
ATOM 660 N N . MET A 1 84 ? 28.797 12.575 -47.563 1.00 54.53 84 MET A N 1
ATOM 661 C CA . MET A 1 84 ? 27.870 11.716 -48.269 1.00 54.53 84 MET A CA 1
ATOM 662 C C . MET A 1 84 ? 27.986 12.118 -49.736 1.00 54.53 84 MET A C 1
ATOM 664 O O . MET A 1 84 ? 27.768 13.284 -50.078 1.00 54.53 84 MET A O 1
ATOM 668 N N . ASN A 1 85 ? 28.419 11.175 -50.564 1.00 58.16 85 ASN A N 1
ATOM 669 C CA . ASN A 1 85 ? 28.403 11.324 -52.003 1.00 58.16 85 ASN A CA 1
ATOM 670 C C . ASN A 1 85 ? 26.968 11.085 -52.473 1.00 58.16 85 ASN A C 1
ATOM 672 O O . ASN A 1 85 ? 26.312 10.118 -52.076 1.00 58.16 85 ASN A O 1
ATOM 676 N N . CYS A 1 86 ? 26.448 11.992 -53.291 1.00 63.28 86 CYS A N 1
ATOM 677 C CA . CYS A 1 86 ? 25.123 11.832 -53.858 1.00 63.28 86 CYS A CA 1
ATOM 678 C C . CYS A 1 86 ? 25.131 10.616 -54.794 1.00 63.28 86 CYS A C 1
ATOM 680 O O . CYS A 1 86 ? 25.838 10.609 -55.799 1.00 63.28 86 CYS A O 1
ATOM 682 N N . CYS A 1 87 ? 24.315 9.596 -54.510 1.00 61.06 87 CYS A N 1
ATOM 683 C CA . CYS A 1 87 ? 24.236 8.370 -55.319 1.00 61.06 87 CYS A CA 1
ATOM 684 C C . CYS A 1 87 ? 23.766 8.588 -56.774 1.00 61.06 87 CYS A C 1
ATOM 686 O O . CYS A 1 87 ? 23.637 7.619 -57.515 1.00 61.06 87 CYS A O 1
ATOM 688 N N . SER A 1 88 ? 23.444 9.820 -57.182 1.00 56.44 88 SER A N 1
ATOM 689 C CA . SER A 1 88 ? 23.013 10.148 -58.548 1.00 56.44 88 SER A CA 1
ATOM 690 C C . SER A 1 88 ? 24.031 10.959 -59.355 1.00 56.44 88 SER A C 1
ATOM 692 O O . SER A 1 88 ? 24.063 10.781 -60.565 1.00 56.44 88 SER A O 1
ATOM 694 N N . CYS A 1 89 ? 24.877 11.788 -58.732 1.00 65.44 89 CYS A N 1
ATOM 695 C CA . CYS A 1 89 ? 25.902 12.577 -59.441 1.00 65.44 89 CYS A CA 1
ATOM 696 C C . CYS A 1 89 ? 27.337 12.366 -58.929 1.00 65.44 89 CYS A C 1
ATOM 698 O O . CYS A 1 89 ? 28.279 12.861 -59.534 1.00 65.44 89 CYS A O 1
ATOM 700 N N . GLY A 1 90 ? 27.530 11.639 -57.825 1.00 60.50 90 GLY A N 1
ATOM 701 C CA . GLY A 1 90 ? 28.849 11.374 -57.246 1.00 60.50 90 GLY A CA 1
ATOM 702 C C . GLY A 1 90 ? 29.482 12.555 -56.503 1.00 60.50 90 GLY A C 1
ATOM 703 O O . GLY A 1 90 ? 30.509 12.363 -55.856 1.00 60.50 90 GLY A O 1
ATOM 704 N N . GLU A 1 91 ? 28.876 13.746 -56.534 1.00 61.84 91 GLU A N 1
ATOM 705 C CA . GLU A 1 91 ? 29.374 14.924 -55.820 1.00 61.84 91 GLU A CA 1
ATOM 706 C C . GLU A 1 91 ? 29.056 14.881 -54.319 1.00 61.84 91 GLU A C 1
ATOM 708 O O . GLU A 1 91 ? 28.042 14.333 -53.872 1.00 61.84 91 GLU A O 1
ATOM 713 N N . ASN A 1 92 ? 29.947 15.476 -53.527 1.00 63.03 92 ASN A N 1
ATOM 714 C CA . ASN A 1 92 ? 29.884 15.474 -52.071 1.00 63.03 92 ASN A CA 1
ATOM 715 C C . ASN A 1 92 ? 29.022 16.630 -51.540 1.00 63.03 92 ASN A C 1
ATOM 717 O O . ASN A 1 92 ? 29.161 17.766 -51.983 1.00 63.03 92 ASN A O 1
ATOM 721 N N . GLY A 1 93 ? 28.208 16.364 -50.513 1.00 60.72 93 GLY A N 1
ATOM 722 C CA . GLY A 1 93 ? 27.625 17.421 -49.670 1.00 60.72 93 GLY A CA 1
ATOM 723 C C . GLY A 1 93 ? 26.135 17.716 -49.857 1.00 60.72 93 GLY A C 1
ATOM 724 O O . GLY A 1 93 ? 25.637 18.654 -49.240 1.00 60.72 93 GLY A O 1
ATOM 725 N N . HIS A 1 94 ? 25.396 16.924 -50.640 1.00 59.44 94 HIS A N 1
ATOM 726 C CA . HIS A 1 94 ? 23.939 17.053 -50.735 1.00 59.44 94 HIS A CA 1
ATOM 727 C C . HIS A 1 94 ? 23.232 15.693 -50.827 1.00 59.44 94 HIS A C 1
ATOM 729 O O . HIS A 1 94 ? 23.759 14.724 -51.373 1.00 59.44 94 HIS A O 1
ATOM 735 N N . ALA A 1 95 ? 22.018 15.617 -50.275 1.00 57.34 95 ALA A N 1
ATOM 736 C CA . ALA A 1 95 ? 21.148 14.455 -50.422 1.00 57.34 95 ALA A CA 1
ATOM 737 C C . ALA A 1 95 ? 20.494 14.444 -51.814 1.00 57.34 95 ALA A C 1
ATOM 739 O O . ALA A 1 95 ? 20.280 15.497 -52.414 1.00 57.34 95 ALA A O 1
ATOM 740 N N . ARG A 1 96 ? 20.102 13.259 -52.302 1.00 54.69 96 ARG A N 1
ATOM 741 C CA . ARG A 1 96 ? 19.472 13.061 -53.625 1.00 54.69 96 ARG A CA 1
ATOM 742 C C . ARG A 1 96 ? 18.240 13.947 -53.869 1.00 54.69 96 ARG A C 1
ATOM 744 O O . ARG A 1 96 ? 17.926 14.251 -55.007 1.00 54.69 96 ARG A O 1
ATOM 751 N N . SER A 1 97 ? 17.552 14.385 -52.814 1.00 58.03 97 SER A N 1
ATOM 752 C CA . SER A 1 97 ? 16.393 15.282 -52.915 1.00 58.03 97 SER A CA 1
ATOM 753 C C . SER A 1 97 ? 16.747 16.737 -53.254 1.00 58.03 97 SER A C 1
ATOM 755 O O . SER A 1 97 ? 15.850 17.518 -53.552 1.00 58.03 97 SER A O 1
ATOM 757 N N . LEU A 1 98 ? 18.029 17.113 -53.180 1.00 55.38 98 LEU A N 1
ATOM 758 C CA . LEU A 1 98 ? 18.535 18.473 -53.392 1.00 55.38 98 LEU A CA 1
ATOM 759 C C . LEU A 1 98 ? 19.424 18.595 -54.635 1.00 55.38 98 LEU A C 1
ATOM 761 O O . LEU A 1 98 ? 19.991 19.666 -54.858 1.00 55.38 98 LEU A O 1
ATOM 765 N N . SER A 1 99 ? 19.541 17.541 -55.452 1.00 56.12 99 SER A N 1
ATOM 766 C CA . SER A 1 99 ? 20.177 17.652 -56.764 1.00 56.12 99 SER A CA 1
ATOM 767 C C . SER A 1 99 ? 19.310 18.563 -57.632 1.00 56.12 99 SER A C 1
ATOM 769 O O . SER A 1 99 ? 18.336 18.127 -58.247 1.00 56.12 99 SER A O 1
ATOM 771 N N . LYS A 1 100 ? 19.617 19.862 -57.624 1.00 55.97 100 LYS A N 1
ATOM 772 C CA . LYS A 1 100 ? 19.043 20.808 -58.576 1.00 55.97 100 LYS A CA 1
ATOM 773 C C . LYS A 1 100 ? 19.428 20.302 -59.957 1.00 55.97 100 LYS A C 1
ATOM 775 O O . LYS A 1 100 ? 20.598 20.023 -60.191 1.00 55.97 100 LYS A O 1
ATOM 780 N N . ASN A 1 101 ? 18.434 20.139 -60.824 1.00 54.38 101 ASN A N 1
ATOM 781 C CA . ASN A 1 101 ? 18.596 19.733 -62.213 1.00 54.38 101 ASN A CA 1
ATOM 782 C C . ASN A 1 101 ? 19.627 20.635 -62.915 1.00 54.38 101 ASN A C 1
ATOM 784 O O . ASN A 1 101 ? 19.266 21.659 -63.484 1.00 54.38 101 ASN A O 1
ATOM 788 N N . ALA A 1 102 ? 20.902 20.258 -62.880 1.00 46.06 102 ALA A N 1
ATOM 789 C CA . ALA A 1 102 ? 21.936 20.802 -63.745 1.00 46.06 102 ALA A CA 1
ATOM 790 C C . ALA A 1 102 ? 21.923 19.965 -65.026 1.00 46.06 102 ALA A C 1
ATOM 792 O O . ALA A 1 102 ? 22.799 19.144 -65.271 1.00 46.06 102 ALA A O 1
ATOM 793 N N . ASN A 1 103 ? 20.840 20.104 -65.789 1.00 46.31 103 ASN A N 1
ATOM 794 C CA . ASN A 1 103 ? 20.737 19.568 -67.137 1.00 46.31 103 ASN A CA 1
ATOM 795 C C . ASN A 1 103 ? 20.454 20.749 -68.067 1.00 46.31 103 ASN A C 1
ATOM 797 O O . ASN A 1 103 ? 19.300 21.076 -68.323 1.00 46.31 103 ASN A O 1
ATOM 801 N N . GLN A 1 104 ? 21.539 21.427 -68.436 1.00 43.09 104 GLN A N 1
ATOM 802 C CA . GLN A 1 104 ? 21.731 22.485 -69.437 1.00 43.09 104 GLN A CA 1
ATOM 803 C C . GLN A 1 104 ? 23.224 22.848 -69.253 1.00 43.09 104 GLN A C 1
ATOM 805 O O . GLN A 1 104 ? 23.604 23.211 -68.149 1.00 43.09 104 GLN A O 1
ATOM 810 N N . GLU A 1 105 ? 24.177 22.636 -70.159 1.00 38.31 105 GLU A N 1
ATOM 811 C CA . GLU A 1 105 ? 24.172 22.753 -71.613 1.00 38.31 105 GLU A CA 1
ATOM 812 C C . GLU A 1 105 ? 25.422 22.058 -72.206 1.00 38.31 105 GLU A C 1
ATOM 814 O O . GLU A 1 105 ? 26.535 22.211 -71.716 1.00 38.31 105 GLU A O 1
ATOM 819 N N . THR A 1 106 ? 25.177 21.249 -73.240 1.00 39.06 106 THR A N 1
ATOM 820 C CA . THR A 1 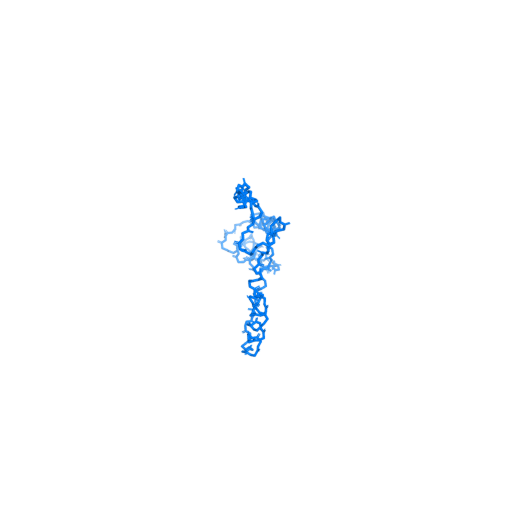106 ? 25.900 21.130 -74.525 1.00 39.06 106 THR A CA 1
ATOM 821 C C . THR A 1 106 ? 27.423 21.320 -74.627 1.00 39.06 106 THR A C 1
ATOM 823 O O . THR A 1 106 ? 27.951 22.401 -74.406 1.00 39.06 106 THR A O 1
ATOM 826 N N . HIS A 1 107 ? 28.063 20.278 -75.181 1.00 34.69 107 HIS A N 1
ATOM 827 C CA . HIS A 1 107 ? 28.968 20.316 -76.344 1.00 34.69 107 HIS A CA 1
ATOM 828 C C . HIS A 1 107 ? 29.684 21.645 -76.657 1.00 34.69 107 HIS A C 1
ATOM 830 O O . HIS A 1 107 ? 29.066 22.555 -77.212 1.00 34.69 107 HIS A O 1
ATOM 836 N N . GLN A 1 108 ? 31.012 21.647 -76.507 1.00 35.44 108 GLN A N 1
ATOM 837 C CA . GLN A 1 108 ? 31.977 21.806 -77.610 1.00 35.44 108 GLN A CA 1
ATOM 838 C C . GLN A 1 108 ? 33.374 21.370 -77.169 1.00 35.44 108 GLN A C 1
ATOM 840 O O . GLN A 1 108 ? 33.764 21.706 -76.031 1.00 35.44 108 GLN A O 1
#

pLDDT: mean 72.73, std 20.02, range [34.69, 97.62]